Protein AF-A0A9D8LZY1-F1 (afdb_monomer_lite)

Structure (mmCIF, N/CA/C/O backbone):
data_AF-A0A9D8LZY1-F1
#
_entry.id   AF-A0A9D8LZY1-F1
#
loop_
_atom_site.group_PDB
_atom_site.id
_atom_site.type_symbol
_atom_site.label_atom_id
_atom_site.label_alt_id
_atom_site.label_comp_id
_atom_site.label_asym_id
_atom_site.label_entity_id
_atom_site.label_seq_id
_atom_site.pdbx_PDB_ins_code
_atom_site.Cartn_x
_atom_site.Cartn_y
_atom_site.Cartn_z
_atom_site.occupancy
_atom_site.B_iso_or_equiv
_atom_site.auth_seq_id
_atom_site.auth_comp_id
_atom_site.auth_asym_id
_atom_site.auth_atom_id
_atom_site.pdbx_PDB_model_num
ATOM 1 N N . MET A 1 1 ? -22.241 0.789 19.229 1.00 77.88 1 MET A N 1
ATOM 2 C CA . MET A 1 1 ? -22.377 0.320 17.835 1.00 77.88 1 MET A CA 1
ATOM 3 C C . MET A 1 1 ? -21.525 1.243 16.989 1.00 77.88 1 MET A C 1
ATOM 5 O O . MET A 1 1 ? -21.696 2.445 17.136 1.00 77.88 1 MET A O 1
ATOM 9 N N . ALA A 1 2 ? -20.578 0.710 16.218 1.00 91.25 2 ALA A N 1
ATOM 10 C CA . ALA A 1 2 ? -19.766 1.512 15.302 1.00 91.25 2 ALA A CA 1
ATOM 11 C C . ALA A 1 2 ? -20.555 1.827 14.019 1.00 91.25 2 ALA A C 1
ATOM 13 O O . ALA A 1 2 ? -21.439 1.056 13.640 1.00 91.25 2 ALA A O 1
ATOM 14 N N . GLU A 1 3 ? -20.230 2.937 13.360 1.00 96.25 3 GLU A N 1
ATOM 15 C CA . GLU A 1 3 ? -20.836 3.372 12.099 1.00 96.25 3 GLU A CA 1
ATOM 16 C C . GLU A 1 3 ? -19.746 3.553 11.036 1.00 96.25 3 GLU A C 1
ATOM 18 O O . GLU A 1 3 ? -18.709 4.162 11.294 1.00 96.25 3 GLU A O 1
ATOM 23 N N . VAL A 1 4 ? -19.973 3.022 9.831 1.00 96.81 4 VAL A N 1
ATOM 24 C CA . VAL A 1 4 ? -19.073 3.236 8.691 1.00 96.81 4 VAL A CA 1
ATOM 25 C C . VAL A 1 4 ? -19.499 4.515 7.977 1.00 96.81 4 VAL A C 1
ATOM 27 O O . VAL A 1 4 ? -20.449 4.506 7.198 1.00 96.81 4 VAL A O 1
ATOM 30 N N . VAL A 1 5 ? -18.790 5.611 8.246 1.00 97.94 5 VAL A N 1
ATOM 31 C CA . VAL A 1 5 ? -19.107 6.945 7.697 1.00 97.94 5 VAL A CA 1
ATOM 32 C C . VAL A 1 5 ? -18.329 7.287 6.422 1.00 97.94 5 VAL A C 1
ATOM 34 O O . VAL A 1 5 ? -18.703 8.202 5.691 1.00 97.94 5 VAL A O 1
ATOM 37 N N . LEU A 1 6 ? -17.255 6.549 6.129 1.00 98.12 6 LEU A N 1
ATOM 38 C CA . LEU A 1 6 ? -16.432 6.724 4.935 1.00 98.12 6 LEU A CA 1
ATOM 39 C C . LEU A 1 6 ? -15.882 5.376 4.459 1.00 98.12 6 LEU A C 1
ATOM 41 O O . LEU A 1 6 ? -15.504 4.516 5.252 1.00 98.12 6 LEU A O 1
ATOM 45 N N . SER A 1 7 ? -15.803 5.197 3.143 1.00 97.56 7 SER A N 1
ATOM 46 C CA . SER A 1 7 ? -15.087 4.088 2.514 1.00 97.56 7 SER A CA 1
ATOM 47 C C . SER A 1 7 ? -14.323 4.609 1.305 1.00 97.56 7 SER A C 1
ATOM 49 O O . SER A 1 7 ? -14.883 5.302 0.456 1.00 97.56 7 SER A O 1
ATOM 51 N N . GLN A 1 8 ? -13.034 4.290 1.239 1.00 97.19 8 GLN A N 1
ATOM 52 C CA . GLN A 1 8 ? -12.142 4.699 0.161 1.00 97.19 8 GLN A CA 1
ATOM 53 C C . GLN A 1 8 ? -11.289 3.512 -0.278 1.00 97.19 8 GLN A C 1
ATOM 55 O O . GLN A 1 8 ? -10.995 2.620 0.512 1.00 97.19 8 GLN A O 1
ATOM 60 N N . ALA A 1 9 ? -10.888 3.520 -1.546 1.00 95.38 9 ALA A N 1
ATOM 61 C CA . ALA A 1 9 ? -9.956 2.555 -2.105 1.00 95.38 9 ALA A CA 1
ATOM 62 C C . ALA A 1 9 ? -8.916 3.301 -2.942 1.00 95.38 9 ALA A C 1
ATOM 64 O O . ALA A 1 9 ? -9.253 4.230 -3.683 1.00 95.38 9 ALA A O 1
ATOM 65 N N . LEU A 1 10 ? -7.659 2.885 -2.821 1.00 92.69 10 LEU A N 1
ATOM 66 C CA . LEU A 1 10 ? -6.533 3.449 -3.550 1.00 92.69 10 LEU A CA 1
ATOM 67 C C . LEU A 1 10 ? -5.571 2.324 -3.939 1.00 92.69 10 LEU A C 1
ATOM 69 O O . LEU A 1 10 ? -5.364 1.385 -3.174 1.00 92.69 10 LEU A O 1
ATOM 73 N N . ALA A 1 11 ? -4.966 2.427 -5.121 1.00 92.25 11 ALA A N 1
ATOM 74 C CA . ALA A 1 11 ? -3.839 1.575 -5.473 1.00 92.25 11 ALA A CA 1
ATOM 75 C C . ALA A 1 11 ? -2.624 1.899 -4.584 1.00 92.25 11 ALA A C 1
ATOM 77 O O . ALA A 1 11 ? -2.310 3.066 -4.372 1.00 92.25 11 ALA A O 1
ATOM 78 N N . HIS A 1 12 ? -1.891 0.881 -4.135 1.00 89.94 12 HIS A N 1
ATOM 79 C CA . HIS A 1 12 ? -0.639 1.051 -3.382 1.00 89.94 12 HIS A CA 1
ATOM 80 C C . HIS A 1 12 ? 0.612 0.874 -4.268 1.00 89.94 12 HIS A C 1
ATOM 82 O O . HIS A 1 12 ? 1.686 0.541 -3.785 1.00 89.94 12 HIS A O 1
ATOM 88 N N . SER A 1 13 ? 0.484 1.069 -5.585 1.00 89.81 13 SER A N 1
ATOM 89 C CA . SER A 1 13 ? 1.610 0.945 -6.522 1.00 89.81 13 SER A CA 1
ATOM 90 C C . SER A 1 13 ? 2.607 2.104 -6.369 1.00 89.81 13 SER A C 1
ATOM 92 O O . SER A 1 13 ? 2.148 3.245 -6.238 1.00 89.81 13 SER A O 1
ATOM 94 N N . PRO A 1 14 ? 3.934 1.870 -6.482 1.00 90.44 14 PRO A N 1
ATOM 95 C CA . PRO A 1 14 ? 4.956 2.928 -6.498 1.00 90.44 14 PRO A CA 1
ATOM 96 C C . PRO A 1 14 ? 4.665 4.052 -7.495 1.00 90.44 14 PRO A C 1
ATOM 98 O O . PRO A 1 14 ? 4.981 5.211 -7.248 1.00 90.44 14 PRO A O 1
ATOM 101 N N . MET A 1 15 ? 3.974 3.735 -8.589 1.00 93.12 15 MET A N 1
ATOM 102 C CA . MET A 1 15 ? 3.567 4.692 -9.623 1.00 93.12 15 MET A CA 1
ATOM 103 C C . MET A 1 15 ? 2.640 5.805 -9.095 1.00 93.12 15 MET A C 1
ATOM 105 O O . MET A 1 15 ? 2.453 6.820 -9.753 1.00 93.12 15 MET A O 1
ATOM 109 N N . MET A 1 16 ? 2.054 5.648 -7.902 1.00 93.44 16 MET A N 1
ATOM 110 C CA . MET A 1 16 ? 1.227 6.676 -7.253 1.00 93.44 16 MET A CA 1
ATOM 111 C C . MET A 1 16 ? 2.047 7.797 -6.591 1.00 93.44 16 MET A C 1
ATOM 113 O O . MET A 1 16 ? 1.521 8.890 -6.337 1.00 93.44 16 MET A O 1
ATOM 117 N N . VAL A 1 17 ? 3.313 7.517 -6.271 1.00 93.75 17 VAL A N 1
ATOM 118 C CA . VAL A 1 17 ? 4.225 8.424 -5.552 1.00 93.75 17 VAL A CA 1
ATOM 119 C C . VAL A 1 17 ? 5.446 8.810 -6.383 1.00 93.75 17 VAL A C 1
ATOM 121 O O . VAL A 1 17 ? 6.004 9.877 -6.153 1.00 93.75 17 VAL A O 1
ATOM 124 N N . VAL A 1 18 ? 5.822 7.981 -7.357 1.00 96.06 18 VAL A N 1
ATOM 125 C CA . VAL A 1 18 ? 6.939 8.226 -8.269 1.00 96.06 18 VAL A CA 1
ATOM 126 C C . VAL A 1 18 ? 6.489 9.102 -9.436 1.00 96.06 18 VAL A C 1
ATOM 128 O O . VAL A 1 18 ? 5.497 8.785 -10.093 1.00 96.06 18 VAL A O 1
ATOM 131 N N . GLU A 1 19 ? 7.237 10.163 -9.725 1.00 96.62 19 GLU A N 1
ATOM 132 C CA . GLU A 1 19 ? 6.982 11.063 -10.853 1.00 96.62 19 GLU A CA 1
ATOM 133 C C . GLU A 1 19 ? 7.049 10.345 -12.208 1.00 96.62 19 GLU A C 1
ATOM 135 O O . GLU A 1 19 ? 7.893 9.471 -12.429 1.00 96.62 19 GLU A O 1
ATOM 140 N N . ASP A 1 20 ? 6.188 10.757 -13.144 1.00 96.31 20 ASP A N 1
ATOM 141 C CA . ASP A 1 20 ? 6.044 10.132 -14.467 1.00 96.31 20 ASP A CA 1
ATOM 142 C C . ASP A 1 20 ? 7.354 10.082 -15.269 1.00 96.31 20 ASP A C 1
ATOM 144 O O . ASP A 1 20 ? 7.634 9.097 -15.957 1.00 96.31 20 ASP A O 1
ATOM 148 N N . SER A 1 21 ? 8.209 11.095 -15.111 1.00 95.75 21 SER A N 1
ATOM 149 C CA . SER A 1 21 ? 9.511 11.182 -15.781 1.00 95.75 21 SER A CA 1
ATOM 150 C C . SER A 1 21 ? 10.463 10.028 -15.435 1.00 95.75 21 SER A C 1
ATOM 152 O O . SER A 1 21 ? 11.354 9.699 -16.224 1.00 95.75 21 SER A O 1
ATOM 154 N N . LEU A 1 22 ? 10.264 9.373 -14.287 1.00 95.88 22 LEU A N 1
ATOM 155 C CA . LEU A 1 22 ? 11.080 8.247 -13.832 1.00 95.88 22 LEU A CA 1
ATOM 156 C C . LEU A 1 22 ? 10.502 6.886 -14.228 1.00 95.88 22 LEU A C 1
ATOM 158 O O . LEU A 1 22 ? 11.212 5.883 -14.156 1.00 95.88 22 LEU A O 1
ATOM 162 N N . TRP A 1 23 ? 9.256 6.817 -14.704 1.00 94.44 23 TRP A N 1
ATOM 163 C CA . TRP A 1 23 ? 8.580 5.545 -14.990 1.00 94.44 23 TRP A CA 1
ATOM 164 C C . TRP A 1 23 ? 9.303 4.703 -16.048 1.00 94.44 23 TRP A C 1
ATOM 166 O O . TRP A 1 23 ? 9.315 3.474 -15.973 1.00 94.44 23 TRP A O 1
ATOM 176 N N . GLY A 1 24 ? 9.992 5.352 -16.992 1.00 92.25 24 GLY A N 1
ATOM 177 C CA . GLY A 1 24 ? 10.814 4.672 -17.995 1.00 92.25 24 GLY A CA 1
ATOM 178 C C . GLY A 1 24 ? 11.965 3.837 -17.410 1.00 92.25 24 GLY A C 1
ATOM 179 O O . GLY A 1 24 ? 12.412 2.894 -18.061 1.00 92.25 24 GLY A O 1
ATOM 180 N N . ALA A 1 25 ? 12.420 4.119 -16.185 1.00 92.44 25 ALA A N 1
ATOM 181 C CA . ALA A 1 25 ? 13.466 3.331 -15.533 1.00 92.44 25 ALA A CA 1
ATOM 182 C C . ALA A 1 25 ? 13.000 1.902 -15.201 1.00 92.44 25 ALA A C 1
ATOM 184 O O . ALA A 1 25 ? 13.796 0.968 -15.305 1.00 92.44 25 ALA A O 1
ATOM 185 N N . TYR A 1 26 ? 11.709 1.701 -14.898 1.00 90.44 26 TYR A N 1
ATOM 186 C CA . TYR A 1 26 ? 11.155 0.363 -14.654 1.00 90.44 26 TYR A CA 1
ATOM 187 C C . TYR A 1 26 ? 11.250 -0.529 -15.887 1.00 90.44 26 TYR A C 1
ATOM 189 O O . TYR A 1 26 ? 11.639 -1.685 -15.770 1.00 90.44 26 TYR A O 1
ATOM 197 N N . ARG A 1 27 ? 11.010 0.023 -17.085 1.00 88.12 27 ARG A N 1
ATOM 198 C CA . ARG A 1 27 ? 11.232 -0.711 -18.339 1.00 88.12 27 ARG A CA 1
ATOM 199 C C . ARG A 1 27 ? 12.667 -1.229 -18.404 1.00 88.12 27 ARG A C 1
ATOM 201 O O . ARG A 1 27 ? 12.892 -2.393 -18.708 1.00 88.12 27 ARG A O 1
ATOM 208 N N . GLU A 1 28 ? 13.649 -0.369 -18.152 1.00 88.81 28 GLU A N 1
ATOM 209 C CA . GLU A 1 28 ? 15.064 -0.740 -18.240 1.00 88.81 28 GLU A CA 1
ATOM 210 C C . GLU A 1 28 ? 15.471 -1.784 -17.193 1.00 88.81 28 GLU A C 1
ATOM 212 O O . GLU A 1 28 ? 16.307 -2.644 -17.487 1.00 88.81 28 GLU A O 1
ATOM 217 N N . LEU A 1 29 ? 14.863 -1.729 -16.007 1.00 89.19 29 LEU A N 1
ATOM 218 C CA . LEU A 1 29 ? 15.000 -2.751 -14.976 1.00 89.19 29 LEU A CA 1
ATOM 219 C C . LEU A 1 29 ? 14.402 -4.087 -15.441 1.00 89.19 29 LEU A C 1
ATOM 221 O O . LEU A 1 29 ? 15.085 -5.110 -15.399 1.00 89.19 29 LEU A O 1
ATOM 225 N N . ASP A 1 30 ? 13.170 -4.073 -15.952 1.00 90.00 30 ASP A N 1
ATOM 226 C CA . ASP A 1 30 ? 12.457 -5.273 -16.396 1.00 90.00 30 ASP A CA 1
ATOM 227 C C . ASP A 1 30 ? 13.175 -5.970 -17.553 1.00 90.00 30 ASP A C 1
ATOM 229 O O . ASP A 1 30 ? 13.291 -7.194 -17.556 1.00 90.00 30 ASP A O 1
ATOM 233 N N . PHE A 1 31 ? 13.751 -5.212 -18.494 1.00 89.81 31 PHE A N 1
ATOM 234 C CA . PHE A 1 31 ? 14.559 -5.759 -19.594 1.00 89.81 31 PHE A CA 1
ATOM 235 C C . PHE A 1 31 ? 15.714 -6.659 -19.128 1.00 89.81 31 PHE A C 1
ATOM 237 O O . PHE A 1 31 ? 16.179 -7.502 -19.898 1.00 89.81 31 PHE A O 1
ATOM 244 N N . ARG A 1 32 ? 16.188 -6.459 -17.894 1.00 87.44 32 ARG A N 1
ATOM 245 C CA . ARG A 1 32 ? 17.323 -7.164 -17.280 1.00 87.44 32 ARG A CA 1
ATOM 246 C C . ARG A 1 32 ? 16.902 -8.071 -16.123 1.00 87.44 32 ARG A C 1
ATOM 248 O O . ARG A 1 32 ? 17.755 -8.701 -15.507 1.00 87.44 32 ARG A O 1
ATOM 255 N N . SER A 1 33 ? 15.614 -8.114 -15.796 1.00 86.81 33 SER A N 1
ATOM 256 C CA . SER A 1 33 ? 15.110 -8.860 -14.651 1.00 86.81 33 SER A CA 1
ATOM 257 C C . SER A 1 33 ? 14.994 -10.349 -14.970 1.00 86.81 33 SER A C 1
ATOM 259 O O . SER A 1 33 ? 14.337 -10.751 -15.929 1.00 86.81 33 SER A O 1
ATOM 261 N N . GLU A 1 34 ? 15.582 -11.182 -14.113 1.00 86.25 34 GLU A N 1
ATOM 262 C CA . GLU A 1 34 ? 15.387 -12.640 -14.113 1.00 86.25 34 GLU A CA 1
ATOM 263 C C . GLU A 1 34 ? 14.194 -13.075 -13.240 1.00 86.25 34 GLU A C 1
ATOM 265 O O . GLU A 1 34 ? 13.919 -14.267 -13.084 1.00 86.25 34 GLU A O 1
ATOM 270 N N . LEU A 1 35 ? 13.490 -12.105 -12.649 1.00 87.38 35 LEU A N 1
ATOM 271 C CA . LEU A 1 35 ? 12.402 -12.320 -11.695 1.00 87.38 35 LEU A CA 1
ATOM 272 C C . LEU A 1 35 ? 11.014 -12.107 -12.311 1.00 87.38 35 LEU A C 1
ATOM 274 O O . LEU A 1 35 ? 10.024 -12.133 -11.584 1.00 87.38 35 LEU A O 1
ATOM 278 N N . LEU A 1 36 ? 10.918 -11.882 -13.626 1.00 91.12 36 LEU A N 1
ATOM 279 C CA . LEU A 1 36 ? 9.626 -11.684 -14.276 1.00 91.12 36 LEU A CA 1
ATOM 280 C C . LEU A 1 36 ? 8.819 -12.985 -14.288 1.00 91.12 36 LEU A C 1
ATOM 282 O O . LEU A 1 36 ? 9.322 -14.063 -14.621 1.00 91.12 36 LEU A O 1
ATOM 286 N N . ILE A 1 37 ? 7.539 -12.853 -13.953 1.00 92.62 37 ILE A N 1
ATOM 287 C CA . ILE A 1 37 ? 6.557 -13.931 -13.920 1.00 92.62 37 ILE A CA 1
ATOM 288 C C . ILE A 1 37 ? 5.395 -13.540 -14.835 1.00 92.62 37 ILE A C 1
ATOM 290 O O . ILE A 1 37 ? 4.912 -12.409 -14.774 1.00 92.62 37 ILE A O 1
ATOM 294 N N . ASP A 1 38 ? 4.960 -14.452 -15.701 1.00 90.44 38 ASP A N 1
ATOM 295 C CA . ASP A 1 38 ? 3.803 -14.224 -16.567 1.00 90.44 38 ASP A CA 1
ATOM 296 C C . ASP A 1 38 ? 2.465 -14.479 -15.846 1.00 90.44 38 ASP A C 1
ATOM 298 O O . ASP A 1 38 ? 2.402 -14.881 -14.684 1.00 90.44 38 ASP A O 1
ATOM 302 N N . THR A 1 39 ? 1.357 -14.267 -16.556 1.00 89.12 39 THR A N 1
ATOM 303 C CA . THR A 1 39 ? -0.002 -14.438 -16.006 1.00 89.12 39 THR A CA 1
ATOM 304 C C . THR A 1 39 ? -0.361 -15.881 -15.628 1.00 89.12 39 THR A C 1
ATOM 306 O O . THR A 1 39 ? -1.374 -16.097 -14.967 1.00 89.12 39 THR A O 1
ATOM 309 N N . THR A 1 40 ? 0.454 -16.867 -16.014 1.00 93.00 40 THR A N 1
ATOM 310 C CA . THR A 1 40 ? 0.294 -18.281 -15.637 1.00 93.00 40 THR A CA 1
ATOM 311 C C . THR A 1 40 ? 1.113 -18.658 -14.401 1.00 93.00 40 THR A C 1
ATOM 313 O O . THR A 1 40 ? 1.002 -19.780 -13.911 1.00 93.00 40 THR A O 1
ATOM 316 N N . GLY A 1 41 ? 1.931 -17.732 -13.887 1.00 92.31 41 GLY A N 1
ATOM 317 C CA . GLY A 1 41 ? 2.867 -17.991 -12.796 1.00 92.31 41 GLY A CA 1
ATOM 318 C C . GLY A 1 41 ? 4.216 -18.549 -13.261 1.00 92.31 41 GLY A C 1
ATOM 319 O O . GLY A 1 41 ? 5.038 -18.926 -12.425 1.00 92.31 41 GLY A O 1
ATOM 320 N N . ALA A 1 42 ? 4.477 -18.610 -14.571 1.00 92.75 42 ALA A N 1
ATOM 321 C CA . ALA A 1 42 ? 5.735 -19.120 -15.102 1.00 92.75 42 ALA A CA 1
ATOM 322 C C . ALA A 1 42 ? 6.803 -18.022 -15.170 1.00 92.75 42 ALA A C 1
ATOM 324 O O . ALA A 1 42 ? 6.523 -16.879 -15.534 1.00 92.75 42 ALA A O 1
ATOM 325 N N . ARG A 1 43 ? 8.059 -18.387 -14.877 1.00 94.62 43 ARG A N 1
ATOM 326 C CA . ARG A 1 43 ? 9.208 -17.505 -15.129 1.00 94.62 43 ARG A CA 1
ATOM 327 C C . ARG A 1 43 ? 9.315 -17.197 -16.617 1.00 94.62 43 ARG A C 1
ATOM 329 O O . ARG A 1 43 ? 9.231 -18.096 -17.458 1.00 94.62 43 ARG A O 1
ATOM 336 N N . VAL A 1 44 ? 9.542 -15.932 -16.933 1.00 95.31 44 VAL A N 1
ATOM 337 C CA . VAL A 1 44 ? 9.587 -15.425 -18.303 1.00 95.31 44 VAL A CA 1
ATOM 338 C C . VAL A 1 44 ? 10.678 -14.363 -18.422 1.00 95.31 44 VAL A C 1
ATOM 340 O O . VAL A 1 44 ? 11.105 -13.792 -17.427 1.00 95.31 44 VAL A O 1
ATOM 343 N N . THR A 1 45 ? 11.157 -14.106 -19.635 1.00 93.50 45 THR A N 1
ATOM 344 C CA . THR A 1 45 ? 12.037 -12.965 -19.906 1.00 93.50 45 THR A CA 1
ATOM 345 C C . THR A 1 45 ? 11.238 -11.831 -20.528 1.00 93.50 45 THR A C 1
ATOM 347 O O . THR A 1 45 ? 10.190 -12.058 -21.143 1.00 93.50 45 THR A O 1
ATOM 350 N N . TYR A 1 46 ? 11.757 -10.607 -20.437 1.00 92.12 46 TYR A N 1
ATOM 351 C CA . TYR A 1 46 ? 11.131 -9.460 -21.086 1.00 92.12 46 TYR A CA 1
ATOM 352 C C . TYR A 1 46 ? 10.962 -9.685 -22.597 1.00 92.12 46 TYR A C 1
ATOM 354 O O . TYR A 1 46 ? 9.909 -9.396 -23.154 1.00 92.12 46 TYR A O 1
ATOM 362 N N . GLN A 1 47 ? 11.973 -10.242 -23.272 1.00 92.62 47 GLN A N 1
ATOM 363 C CA . GLN A 1 47 ? 11.958 -10.480 -24.720 1.00 92.62 47 GLN A CA 1
ATOM 364 C C . GLN A 1 47 ? 10.817 -11.420 -25.115 1.00 92.62 47 GLN A C 1
ATOM 366 O O . GLN A 1 47 ? 10.072 -11.124 -26.044 1.00 92.62 47 GLN A O 1
ATOM 371 N N . LYS A 1 48 ? 10.618 -12.504 -24.357 1.00 93.31 48 LYS A N 1
ATOM 372 C CA . LYS A 1 48 ? 9.522 -13.443 -24.604 1.00 93.31 48 LYS A CA 1
ATOM 373 C C . LYS A 1 48 ? 8.155 -12.790 -24.371 1.00 93.31 48 LYS A C 1
ATOM 375 O O . LYS A 1 48 ? 7.239 -13.018 -25.155 1.00 93.31 48 LYS A O 1
ATOM 380 N N . LEU A 1 49 ? 8.016 -11.948 -23.343 1.00 91.56 49 LEU A N 1
ATOM 381 C CA . LEU A 1 49 ? 6.792 -11.164 -23.132 1.00 91.56 49 LEU A CA 1
ATOM 382 C C . LEU A 1 49 ? 6.541 -10.169 -24.271 1.00 91.56 49 LEU A C 1
ATOM 384 O O . LEU A 1 49 ? 5.395 -9.989 -24.679 1.00 91.56 49 LEU A O 1
ATOM 388 N N . ALA A 1 50 ? 7.589 -9.529 -24.789 1.00 90.75 50 ALA A N 1
ATOM 389 C CA . ALA A 1 50 ? 7.485 -8.591 -25.899 1.00 90.75 50 ALA A CA 1
ATOM 390 C C . ALA A 1 50 ? 7.059 -9.299 -27.196 1.00 90.75 50 ALA A C 1
ATOM 392 O O . ALA A 1 50 ? 6.148 -8.830 -27.870 1.00 90.75 50 ALA A O 1
ATOM 393 N N . GLU A 1 51 ? 7.636 -10.463 -27.504 1.00 93.00 51 GLU A N 1
ATOM 394 C CA . GLU A 1 51 ? 7.236 -11.292 -28.651 1.00 93.00 51 GLU A CA 1
ATOM 395 C C . GLU A 1 51 ? 5.772 -11.743 -28.558 1.00 93.00 51 GLU A C 1
ATOM 397 O O . GLU A 1 51 ? 5.049 -11.725 -29.552 1.00 93.00 51 GLU A O 1
ATOM 402 N N . GLN A 1 52 ? 5.319 -12.127 -27.361 1.00 91.00 52 GLN A N 1
ATOM 403 C CA . GLN A 1 52 ? 3.945 -12.580 -27.130 1.00 91.00 52 GLN A CA 1
ATOM 404 C C . GLN A 1 52 ? 2.915 -11.452 -27.235 1.00 91.00 52 GLN A C 1
ATOM 406 O O . GLN A 1 52 ? 1.810 -11.673 -27.731 1.00 91.00 52 GLN A O 1
ATOM 411 N N . ASN A 1 53 ? 3.246 -10.261 -26.732 1.00 89.31 53 ASN A N 1
ATOM 412 C CA . ASN A 1 53 ? 2.304 -9.145 -26.655 1.00 89.31 53 ASN A CA 1
ATOM 413 C C . ASN A 1 53 ? 2.346 -8.222 -27.881 1.00 89.31 53 ASN A C 1
ATOM 415 O O . ASN A 1 53 ? 1.355 -7.534 -28.139 1.00 89.31 53 ASN A O 1
ATOM 419 N N . GLY A 1 54 ? 3.461 -8.190 -28.617 1.00 90.50 54 GLY A N 1
ATOM 420 C CA . GLY A 1 54 ? 3.701 -7.223 -29.687 1.00 90.50 54 GLY A CA 1
ATOM 421 C C . GLY A 1 54 ? 3.491 -5.779 -29.218 1.00 90.50 54 GLY A C 1
ATOM 422 O O . GLY A 1 54 ? 3.719 -5.441 -28.055 1.00 90.50 54 GLY A O 1
ATOM 423 N N . ASP A 1 55 ? 2.959 -4.939 -30.104 1.00 90.94 55 ASP A N 1
ATOM 424 C CA . ASP A 1 55 ? 2.770 -3.501 -29.853 1.00 90.94 55 ASP A CA 1
ATOM 425 C C . ASP A 1 55 ? 1.429 -3.164 -29.175 1.00 90.94 55 ASP A C 1
ATOM 427 O O . ASP A 1 55 ? 0.979 -2.016 -29.165 1.00 90.94 55 ASP A O 1
ATOM 431 N N . LYS A 1 56 ? 0.769 -4.160 -28.566 1.00 90.88 56 LYS A N 1
ATOM 432 C CA . LYS A 1 56 ? -0.570 -4.033 -27.960 1.00 90.88 56 LYS A CA 1
ATOM 433 C C . LYS A 1 56 ? -0.711 -2.828 -27.018 1.00 90.88 56 LYS A C 1
ATOM 435 O O . LYS A 1 56 ? -1.782 -2.224 -26.953 1.00 90.88 56 LYS A O 1
ATOM 440 N N . PHE A 1 57 ? 0.354 -2.477 -26.298 1.00 88.94 57 PHE A N 1
ATOM 441 C CA . PHE A 1 57 ? 0.364 -1.406 -25.295 1.00 88.94 57 PHE A CA 1
ATOM 442 C C . PHE A 1 57 ? 1.178 -0.170 -25.707 1.00 88.94 57 PHE A C 1
ATOM 444 O O . PHE A 1 57 ? 1.351 0.739 -24.899 1.00 88.94 57 PHE A O 1
ATOM 451 N N . GLU A 1 58 ? 1.649 -0.086 -26.955 1.00 90.62 58 GLU A N 1
ATOM 452 C CA . GLU A 1 58 ? 2.505 1.019 -27.418 1.00 90.62 58 GLU A CA 1
ATOM 453 C C . GLU A 1 58 ? 1.827 2.392 -27.267 1.00 90.62 58 GLU A C 1
ATOM 455 O O . GLU A 1 58 ? 2.462 3.388 -26.928 1.00 90.62 58 GLU A O 1
ATOM 460 N N . HIS A 1 59 ? 0.510 2.456 -27.470 1.00 92.75 59 HIS A N 1
ATOM 461 C CA . HIS A 1 59 ? -0.259 3.687 -27.290 1.00 92.75 59 HIS A CA 1
ATOM 462 C C . HIS A 1 59 ? -0.303 4.171 -25.829 1.00 92.75 59 HIS A C 1
ATOM 464 O O . HIS A 1 59 ? -0.501 5.360 -25.606 1.00 92.75 59 HIS A O 1
ATOM 470 N N . MET A 1 60 ? -0.104 3.278 -24.851 1.00 91.44 60 MET A N 1
ATOM 471 C CA . MET A 1 60 ? -0.078 3.607 -23.419 1.00 91.44 60 MET A CA 1
ATOM 472 C C . MET A 1 60 ? 1.338 3.871 -22.896 1.00 91.44 60 MET A C 1
ATOM 474 O O . MET A 1 60 ? 1.503 4.545 -21.884 1.00 91.44 60 MET A O 1
ATOM 478 N N . ALA A 1 61 ? 2.366 3.335 -23.555 1.00 89.38 61 ALA A N 1
ATOM 479 C CA . ALA A 1 61 ? 3.766 3.444 -23.146 1.00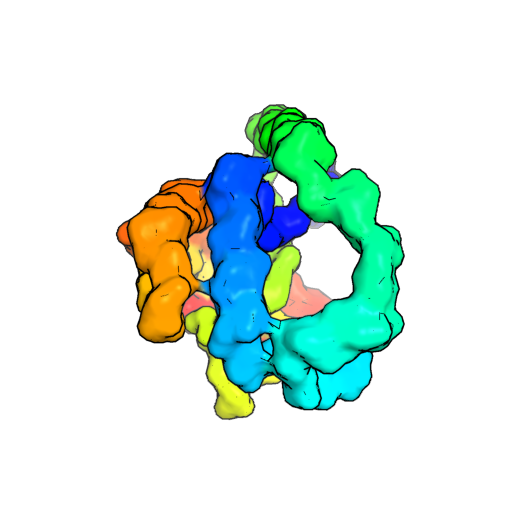 89.38 61 ALA A CA 1
ATOM 480 C C . ALA A 1 61 ? 4.425 4.745 -23.647 1.00 89.38 61 ALA A C 1
ATOM 482 O O . ALA A 1 61 ? 5.532 4.719 -24.187 1.00 89.38 61 ALA A O 1
ATOM 483 N N . ARG A 1 62 ? 3.720 5.875 -23.516 1.00 93.19 62 ARG A N 1
ATOM 484 C CA . ARG A 1 62 ? 4.139 7.186 -24.031 1.00 93.19 62 ARG A CA 1
ATOM 485 C C . ARG A 1 62 ? 4.254 8.197 -22.891 1.00 93.19 62 ARG A C 1
ATOM 487 O O . ARG A 1 62 ? 3.342 8.228 -22.063 1.00 93.19 62 ARG A O 1
ATOM 494 N N . PRO A 1 63 ? 5.302 9.040 -22.859 1.00 93.94 63 PRO A N 1
ATOM 495 C CA . PRO A 1 63 ? 5.488 10.025 -21.794 1.00 93.94 63 PRO A CA 1
ATOM 496 C C . PRO A 1 63 ? 4.270 10.927 -21.567 1.00 93.94 63 PRO A C 1
ATOM 498 O O . PRO A 1 63 ? 3.903 11.179 -20.426 1.00 93.94 63 PRO A O 1
ATOM 501 N N . GLU A 1 64 ? 3.590 11.351 -22.635 1.00 96.19 64 GLU A N 1
ATOM 502 C CA . GLU A 1 64 ? 2.413 12.221 -22.536 1.00 96.19 64 GLU A CA 1
ATOM 503 C C . GLU A 1 64 ? 1.255 11.515 -21.812 1.00 96.19 64 GLU A C 1
ATOM 505 O O . GLU A 1 64 ? 0.571 12.109 -20.981 1.00 96.19 64 GLU A O 1
ATOM 510 N N . VAL A 1 65 ? 1.077 10.214 -22.067 1.00 96.62 65 VAL A N 1
ATOM 511 C CA . VAL A 1 65 ? 0.058 9.396 -21.396 1.00 96.62 65 VAL A CA 1
ATOM 512 C C . VAL A 1 65 ? 0.421 9.169 -19.928 1.00 96.62 65 VAL A C 1
ATOM 514 O O . VAL A 1 65 ? -0.455 9.209 -19.066 1.00 96.62 65 VAL A O 1
ATOM 517 N N . TRP A 1 66 ? 1.701 8.958 -19.616 1.00 95.75 66 TRP A N 1
ATOM 518 C CA . TRP A 1 66 ? 2.169 8.800 -18.235 1.00 95.75 66 TRP A CA 1
ATOM 519 C C . TRP A 1 66 ? 1.968 10.072 -17.420 1.00 95.75 66 TRP A C 1
ATOM 521 O O . TRP A 1 66 ? 1.460 10.004 -16.303 1.00 95.75 66 TRP A O 1
ATOM 531 N N . GLN A 1 67 ? 2.270 11.230 -18.006 1.00 97.06 67 GLN A N 1
ATOM 532 C CA . GLN A 1 67 ? 2.032 12.529 -17.387 1.00 97.06 67 GLN A CA 1
ATOM 533 C C . GLN A 1 67 ? 0.544 12.734 -17.061 1.00 97.06 67 GLN A C 1
ATOM 535 O O . GLN A 1 67 ? 0.194 13.131 -15.947 1.00 97.06 67 GLN A O 1
ATOM 540 N N . GLU A 1 68 ? -0.355 12.424 -18.001 1.00 96.88 68 GLU A N 1
ATOM 541 C CA . GLU A 1 68 ? -1.803 12.501 -17.775 1.00 96.88 68 GLU A CA 1
ATOM 542 C C . GLU A 1 68 ? -2.277 11.532 -16.677 1.00 96.88 68 GLU A C 1
ATOM 544 O O . GLU A 1 68 ? -3.092 11.902 -15.820 1.00 96.88 68 GLU A O 1
ATOM 549 N N . GLN A 1 69 ? -1.754 10.301 -16.664 1.00 95.44 69 GLN A N 1
ATOM 550 C CA . GLN A 1 69 ? -2.062 9.291 -15.647 1.00 95.44 69 GLN A CA 1
ATOM 551 C C . GLN A 1 69 ? -1.593 9.728 -14.260 1.00 95.44 69 GLN A C 1
ATOM 553 O O .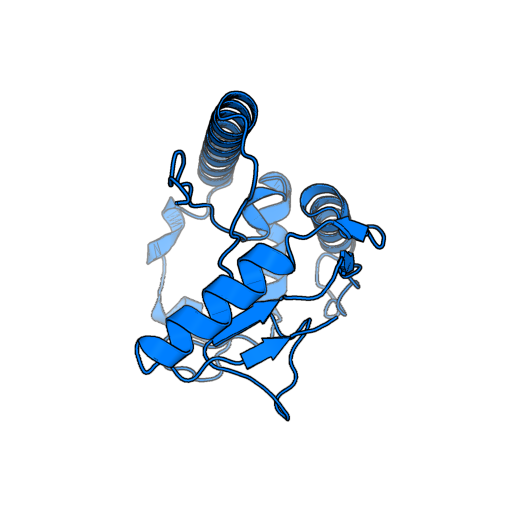 GLN A 1 69 ? -2.371 9.664 -13.304 1.00 95.44 69 GLN A O 1
ATOM 558 N N . PHE A 1 70 ? -0.361 10.222 -14.149 1.00 96.56 70 PHE A N 1
ATOM 559 C CA . PHE A 1 70 ? 0.192 10.724 -12.899 1.00 96.56 70 PHE A CA 1
ATOM 560 C C . PHE A 1 70 ? -0.609 11.925 -12.390 1.00 96.56 70 PHE A C 1
ATOM 562 O O . PHE A 1 70 ? -1.078 11.913 -11.252 1.00 96.56 70 PHE A O 1
ATOM 569 N N . ALA A 1 71 ? -0.889 12.917 -13.241 1.00 96.69 71 ALA A N 1
ATOM 570 C CA . ALA A 1 71 ? -1.716 14.067 -12.873 1.00 96.69 71 ALA A CA 1
ATOM 571 C C . ALA A 1 71 ? -3.115 13.647 -12.379 1.00 96.69 71 ALA A C 1
ATOM 573 O O . ALA A 1 71 ? -3.611 14.155 -11.366 1.00 96.69 71 ALA A O 1
ATOM 574 N N . THR A 1 72 ? -3.737 12.676 -13.051 1.00 95.50 72 THR A N 1
ATOM 575 C CA . THR A 1 72 ? -5.030 12.107 -12.645 1.00 95.50 72 THR A CA 1
ATOM 576 C C . THR A 1 72 ? -4.936 11.420 -11.283 1.00 95.50 72 THR A C 1
ATOM 578 O O . THR A 1 72 ? -5.772 11.674 -10.410 1.00 95.50 72 THR A O 1
ATOM 581 N N . ALA A 1 73 ? -3.904 10.604 -11.065 1.00 95.19 73 ALA A N 1
ATOM 582 C CA . ALA A 1 73 ? -3.655 9.925 -9.800 1.00 95.19 73 ALA A CA 1
ATOM 583 C C . ALA A 1 73 ? -3.452 10.924 -8.651 1.00 95.19 73 ALA A C 1
ATOM 585 O O . ALA A 1 73 ? -4.112 10.813 -7.616 1.00 95.19 73 ALA A O 1
ATOM 586 N N . ARG A 1 74 ? -2.625 11.960 -8.845 1.00 95.25 74 ARG A N 1
ATOM 587 C CA . ARG A 1 74 ? -2.386 13.007 -7.838 1.00 95.25 74 ARG A CA 1
ATOM 588 C C . ARG A 1 74 ? -3.662 13.763 -7.480 1.00 95.25 74 ARG A C 1
ATOM 590 O O . ARG A 1 74 ? -3.929 13.985 -6.299 1.00 95.25 74 ARG A O 1
ATOM 597 N N . LYS A 1 75 ? -4.491 14.104 -8.472 1.00 96.75 75 LYS A N 1
ATOM 598 C CA . LYS A 1 75 ? -5.791 14.751 -8.237 1.00 96.75 75 LYS A CA 1
ATOM 599 C C . LYS A 1 75 ? -6.748 13.844 -7.458 1.00 96.75 75 LYS A C 1
ATOM 601 O O . LYS A 1 75 ? -7.452 14.322 -6.570 1.00 96.75 75 LYS A O 1
ATOM 606 N N . ALA A 1 76 ? -6.780 12.550 -7.776 1.00 96.25 76 ALA A N 1
ATOM 607 C CA . ALA A 1 76 ? -7.610 11.582 -7.067 1.00 96.25 76 ALA A CA 1
ATOM 608 C C . ALA A 1 76 ? -7.169 11.424 -5.605 1.00 96.25 76 ALA A C 1
ATOM 610 O O . ALA A 1 76 ? -8.014 11.514 -4.717 1.00 96.25 76 ALA A O 1
ATOM 611 N N . VAL A 1 77 ? -5.865 11.279 -5.352 1.00 95.25 77 VAL A N 1
ATOM 612 C CA . VAL A 1 77 ? -5.298 11.210 -3.995 1.00 95.25 77 VAL A CA 1
ATOM 613 C C . VAL A 1 77 ? -5.624 12.474 -3.201 1.00 95.25 77 VAL A C 1
ATOM 615 O O . VAL A 1 77 ? -6.105 12.372 -2.079 1.00 95.25 77 VAL A O 1
ATOM 618 N N . ALA A 1 78 ? -5.455 13.661 -3.793 1.00 96.62 78 ALA A N 1
ATOM 619 C CA . ALA A 1 78 ? -5.781 14.923 -3.127 1.00 96.62 78 ALA A CA 1
ATOM 620 C C . ALA A 1 78 ? -7.267 15.023 -2.745 1.00 96.62 78 ALA A C 1
ATOM 622 O O . ALA A 1 78 ? -7.601 15.504 -1.663 1.00 96.62 78 ALA A O 1
ATOM 623 N N . ARG A 1 79 ? -8.172 14.539 -3.607 1.00 97.88 79 ARG A N 1
ATOM 624 C CA . ARG A 1 79 ? -9.603 14.467 -3.282 1.00 97.88 79 ARG A CA 1
ATOM 625 C C . ARG A 1 79 ? -9.863 13.507 -2.121 1.00 97.88 79 ARG A C 1
ATOM 627 O O . ARG A 1 79 ? -10.570 13.885 -1.196 1.00 97.88 79 ARG A O 1
ATOM 634 N N . LEU A 1 80 ? -9.302 12.296 -2.169 1.00 97.44 80 LEU A N 1
ATOM 635 C CA . LEU A 1 80 ? -9.483 11.296 -1.113 1.00 97.44 80 LEU A CA 1
ATOM 636 C C . LEU A 1 80 ? -8.955 11.798 0.235 1.00 97.44 80 LEU A C 1
ATOM 638 O O . LEU A 1 80 ? -9.661 11.662 1.227 1.00 97.44 80 LEU A O 1
ATOM 642 N N . ALA A 1 81 ? -7.789 12.448 0.252 1.00 96.25 81 ALA A N 1
ATOM 643 C CA . ALA A 1 81 ? -7.245 13.099 1.443 1.00 96.25 81 ALA A CA 1
ATOM 644 C C . ALA A 1 81 ? -8.201 14.175 1.983 1.00 96.25 81 ALA A C 1
ATOM 646 O O . ALA A 1 81 ? -8.546 14.167 3.158 1.00 96.25 81 ALA A O 1
ATOM 647 N N . GLY A 1 82 ? -8.729 15.040 1.110 1.00 98.00 82 GLY A N 1
ATOM 648 C CA . GLY A 1 82 ? -9.700 16.056 1.520 1.00 98.00 82 GLY A CA 1
ATOM 649 C C . GLY A 1 82 ? -11.024 15.483 2.041 1.00 98.00 82 GLY A C 1
ATOM 650 O O . GLY A 1 82 ? -11.652 16.094 2.903 1.00 98.00 82 GLY A O 1
ATOM 651 N N . ASP A 1 83 ? -11.470 14.336 1.528 1.00 98.19 83 ASP A N 1
ATOM 652 C CA . ASP A 1 83 ? -12.650 13.626 2.033 1.00 98.19 83 ASP A CA 1
ATOM 653 C C . ASP A 1 83 ? -12.346 12.934 3.379 1.00 98.19 83 ASP A C 1
ATOM 655 O O . ASP A 1 83 ? -13.189 12.946 4.275 1.00 98.19 83 ASP A O 1
ATOM 659 N N . PHE A 1 84 ? -11.134 12.390 3.541 1.00 97.75 84 PHE A N 1
ATOM 660 C CA . PHE A 1 84 ? -10.645 11.765 4.773 1.00 97.75 84 PHE A CA 1
ATOM 661 C C . PHE A 1 84 ? -10.571 12.779 5.923 1.00 97.75 84 PHE A C 1
ATOM 663 O O . PHE A 1 84 ? -11.151 12.542 6.981 1.00 97.75 84 PHE A O 1
ATOM 670 N N . ASP A 1 85 ? -9.968 13.948 5.687 1.00 96.94 85 ASP A N 1
ATOM 671 C CA . ASP A 1 85 ? -9.835 15.014 6.690 1.00 96.94 85 ASP A CA 1
ATOM 672 C C . ASP A 1 85 ? -11.198 15.544 7.165 1.00 96.94 85 ASP A C 1
ATOM 674 O O . ASP A 1 85 ? -11.385 15.871 8.336 1.00 96.94 85 ASP A O 1
ATOM 678 N N . LYS A 1 86 ? -12.184 15.619 6.261 1.00 98.00 86 LYS A N 1
ATOM 679 C CA . LYS A 1 86 ? -13.539 16.103 6.583 1.00 98.00 86 LYS A CA 1
ATOM 680 C C . LYS A 1 86 ? -14.377 15.095 7.357 1.00 98.00 86 LYS A C 1
ATOM 682 O O . LYS A 1 86 ? -15.321 15.504 8.028 1.00 98.00 86 LYS A O 1
ATOM 687 N N . ALA A 1 87 ? -14.089 13.803 7.221 1.00 97.50 87 ALA A N 1
ATOM 688 C CA . ALA A 1 87 ? -14.927 12.751 7.783 1.00 97.50 87 ALA A CA 1
ATOM 689 C C . ALA A 1 87 ? -14.800 12.620 9.309 1.00 97.50 87 ALA A C 1
ATOM 691 O O . ALA A 1 87 ? -15.659 11.983 9.909 1.00 97.50 87 ALA A O 1
ATOM 692 N N . ASN A 1 88 ? -13.780 13.238 9.926 1.00 94.56 88 ASN A N 1
ATOM 693 C CA . ASN A 1 88 ? -13.557 13.240 11.377 1.00 94.56 88 ASN A CA 1
ATOM 694 C C . ASN A 1 88 ? -13.663 11.824 11.978 1.00 94.56 88 ASN A C 1
ATOM 696 O O . ASN A 1 88 ? -14.529 11.539 12.803 1.00 94.56 88 ASN A O 1
ATOM 700 N N . LEU A 1 89 ? -12.816 10.924 11.477 1.00 96.25 89 LEU A N 1
ATOM 701 C CA . LEU A 1 89 ? -12.856 9.497 11.786 1.00 96.25 89 LEU A CA 1
ATOM 702 C C . LEU A 1 89 ? -12.270 9.210 13.173 1.00 96.25 89 LEU A C 1
ATOM 704 O O . LEU A 1 89 ? -11.159 9.645 13.470 1.00 96.25 89 LEU A O 1
ATOM 708 N N . ASP A 1 90 ? -12.968 8.403 13.974 1.00 95.81 90 ASP A N 1
ATOM 709 C CA . ASP A 1 90 ? -12.450 7.917 15.263 1.00 95.81 90 ASP A CA 1
ATOM 710 C C . ASP A 1 90 ? -11.512 6.708 15.097 1.00 95.81 90 ASP A C 1
ATOM 712 O O . ASP A 1 90 ? -10.541 6.547 15.834 1.00 95.81 90 ASP A O 1
ATOM 716 N N . VAL A 1 91 ? -11.814 5.832 14.131 1.00 95.62 91 VAL A N 1
ATOM 717 C CA . VAL A 1 91 ? -11.059 4.606 13.833 1.00 95.62 91 VAL A CA 1
ATOM 718 C C . VAL A 1 91 ? -11.002 4.403 12.322 1.00 95.62 91 VAL A C 1
ATOM 720 O O . VAL A 1 91 ? -12.015 4.526 11.633 1.00 95.62 91 VAL A O 1
ATOM 723 N N . VAL A 1 92 ? -9.826 4.033 11.812 1.00 96.25 92 VAL A N 1
ATOM 724 C CA . VAL A 1 92 ? -9.617 3.671 10.405 1.00 96.25 92 VAL A CA 1
ATOM 725 C C . VAL A 1 92 ? -9.230 2.202 10.321 1.00 96.25 92 VAL A C 1
ATOM 727 O O . VAL A 1 92 ? -8.214 1.787 10.875 1.00 96.25 92 VAL A O 1
ATOM 730 N N . VAL A 1 93 ? -10.032 1.413 9.607 1.00 96.38 93 VAL A N 1
ATOM 731 C CA . VAL A 1 93 ? -9.698 0.021 9.287 1.00 96.38 93 VAL A CA 1
ATOM 732 C C . VAL A 1 93 ? -9.009 -0.002 7.927 1.00 96.38 93 VAL A C 1
ATOM 734 O O . VAL A 1 93 ? -9.647 0.230 6.901 1.00 96.38 93 VAL A O 1
ATOM 737 N N . VAL A 1 94 ? -7.705 -0.273 7.921 1.00 95.56 94 VAL A N 1
ATOM 738 C CA . VAL A 1 94 ? -6.914 -0.413 6.692 1.00 95.56 94 VAL A CA 1
ATOM 739 C C . VAL A 1 94 ? -6.867 -1.884 6.296 1.00 95.56 94 VAL A C 1
ATOM 741 O O . VAL A 1 94 ? -6.426 -2.726 7.075 1.00 95.56 94 VAL A O 1
ATOM 744 N N . VAL A 1 95 ? -7.312 -2.191 5.077 1.00 96.00 95 VAL A N 1
ATOM 745 C CA . VAL A 1 95 ? -7.261 -3.542 4.505 1.00 96.00 95 VAL A CA 1
ATOM 746 C C . VAL A 1 95 ? -6.234 -3.549 3.380 1.00 96.00 95 VAL A C 1
ATOM 748 O O . VAL A 1 95 ? -6.392 -2.837 2.390 1.00 96.00 95 VAL A O 1
ATOM 751 N N . SER A 1 96 ? -5.183 -4.350 3.535 1.00 93.06 96 SER A N 1
ATOM 752 C CA . SER A 1 96 ? -4.111 -4.515 2.550 1.00 93.06 96 SER A CA 1
ATOM 753 C C . SER A 1 96 ? -3.560 -5.937 2.605 1.00 93.06 96 SER A C 1
ATOM 755 O O . SER A 1 96 ? -3.841 -6.684 3.543 1.00 93.06 96 SER A O 1
ATOM 757 N N . ASN A 1 97 ? -2.772 -6.313 1.602 1.00 92.88 97 ASN A N 1
ATOM 758 C CA . ASN A 1 97 ? -1.915 -7.485 1.692 1.00 92.88 97 ASN A CA 1
ATOM 759 C C . ASN A 1 97 ? -0.585 -7.126 2.370 1.00 92.88 97 ASN A C 1
ATOM 761 O O . ASN A 1 97 ? -0.129 -5.984 2.293 1.00 92.88 97 ASN A O 1
ATOM 765 N N . ASP A 1 98 ? 0.042 -8.129 2.974 1.00 90.88 98 ASP A N 1
ATOM 766 C CA . ASP A 1 98 ? 1.451 -8.080 3.354 1.00 90.88 98 ASP A CA 1
ATOM 767 C C . ASP A 1 98 ? 2.316 -8.341 2.109 1.00 90.88 98 ASP A C 1
ATOM 769 O O . ASP A 1 98 ? 1.987 -9.200 1.283 1.00 90.88 98 ASP A O 1
ATOM 773 N N . GLN A 1 99 ? 3.397 -7.581 1.938 1.00 88.38 99 GLN A N 1
ATOM 774 C CA . GLN A 1 99 ? 4.358 -7.754 0.841 1.00 88.38 99 GLN A CA 1
ATOM 775 C C . GLN A 1 99 ? 5.631 -8.478 1.324 1.00 88.38 99 GLN A C 1
ATOM 777 O O . GLN A 1 99 ? 6.732 -8.154 0.878 1.00 88.38 99 GLN A O 1
ATOM 782 N N . LEU A 1 100 ? 5.463 -9.486 2.200 1.00 88.31 100 LEU A N 1
ATOM 783 C CA . LEU A 1 100 ? 6.52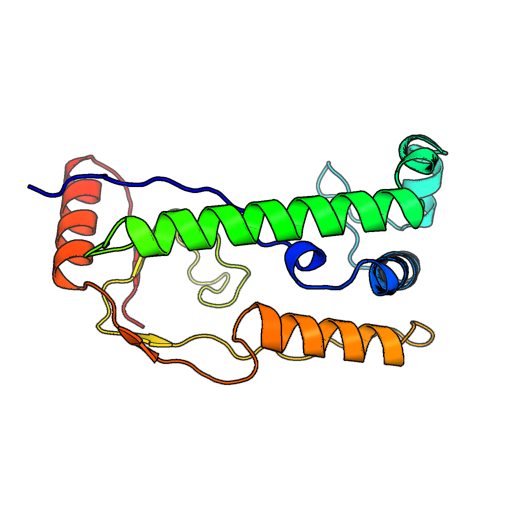8 -10.175 2.950 1.00 88.31 100 LEU A CA 1
ATOM 784 C C . LEU A 1 100 ? 7.295 -9.231 3.884 1.00 88.31 100 LEU A C 1
ATOM 786 O O . LEU A 1 100 ? 8.522 -9.299 3.983 1.00 88.31 100 LEU A O 1
ATOM 790 N N . GLU A 1 101 ? 6.572 -8.327 4.540 1.00 86.94 101 GLU A N 1
ATOM 791 C CA . GLU A 1 101 ? 7.145 -7.323 5.440 1.00 86.94 101 GLU A CA 1
ATOM 792 C C . GLU A 1 101 ? 6.938 -7.715 6.905 1.00 86.94 101 GLU A C 1
ATOM 794 O O . GLU A 1 101 ? 7.850 -7.579 7.720 1.00 86.94 101 GLU A O 1
ATOM 799 N N . LEU A 1 102 ? 5.754 -8.240 7.230 1.00 87.88 102 LEU A N 1
ATOM 800 C CA . LEU A 1 102 ? 5.362 -8.658 8.576 1.00 87.88 102 LEU A CA 1
ATOM 801 C C . LEU A 1 102 ? 5.309 -10.179 8.726 1.00 87.88 102 LEU A C 1
ATOM 803 O O . LEU A 1 102 ? 5.599 -10.704 9.803 1.00 87.88 102 LEU A O 1
ATOM 807 N N . PHE A 1 103 ? 4.932 -10.894 7.663 1.00 91.31 103 PHE A N 1
ATOM 808 C CA . PHE A 1 103 ? 4.748 -12.340 7.694 1.00 91.31 103 PHE A CA 1
ATOM 809 C C . PHE A 1 103 ? 5.804 -13.053 6.855 1.00 91.31 103 PHE A C 1
ATOM 811 O O . PHE A 1 103 ? 6.209 -12.608 5.782 1.00 91.31 103 PHE A O 1
ATOM 818 N N . THR A 1 104 ? 6.243 -14.209 7.345 1.00 91.81 104 THR A N 1
ATOM 819 C CA . THR A 1 104 ? 7.152 -15.099 6.620 1.00 91.81 104 THR A CA 1
ATOM 820 C C . THR A 1 104 ? 6.390 -16.322 6.125 1.00 91.81 104 THR A C 1
ATOM 822 O O . THR A 1 104 ? 5.263 -16.590 6.540 1.00 91.81 104 THR A O 1
ATOM 825 N N . TYR A 1 105 ? 7.018 -17.119 5.261 1.00 93.25 105 TYR A N 1
ATOM 826 C CA . TYR A 1 105 ? 6.436 -18.385 4.805 1.00 93.25 105 TYR A CA 1
ATOM 827 C C . TYR A 1 105 ? 6.189 -19.398 5.934 1.00 93.25 105 TYR A C 1
ATOM 829 O O . TYR A 1 105 ? 5.396 -20.317 5.745 1.00 93.25 105 TYR A O 1
ATOM 837 N N . ASP A 1 106 ? 6.816 -19.218 7.100 1.00 94.19 106 ASP A N 1
ATOM 838 C CA . ASP A 1 106 ? 6.585 -20.067 8.272 1.00 94.19 106 ASP A CA 1
ATOM 839 C C . ASP A 1 106 ? 5.243 -19.760 8.956 1.00 94.19 106 ASP A C 1
ATOM 841 O O . ASP A 1 106 ? 4.691 -20.615 9.648 1.00 94.19 106 ASP A O 1
ATOM 845 N N . ASN A 1 107 ? 4.708 -18.547 8.773 1.00 90.38 107 ASN A N 1
ATOM 846 C CA . ASN A 1 107 ? 3.427 -18.131 9.331 1.00 90.38 107 ASN A CA 1
ATOM 847 C C . ASN A 1 107 ? 2.776 -17.046 8.462 1.00 90.38 107 ASN A C 1
ATOM 849 O O . ASN A 1 107 ? 3.017 -15.855 8.657 1.00 90.38 107 ASN A O 1
ATOM 853 N N . MET A 1 108 ? 1.930 -17.481 7.527 1.00 93.06 108 MET A N 1
ATOM 854 C CA . MET A 1 108 ? 1.257 -16.623 6.552 1.00 93.06 108 MET A CA 1
ATOM 855 C C . MET A 1 108 ? -0.265 -16.811 6.642 1.00 93.06 108 MET A C 1
ATOM 857 O O . MET A 1 108 ? -0.833 -17.635 5.920 1.00 93.06 108 MET A O 1
ATOM 861 N N . PRO A 1 109 ? -0.943 -16.106 7.564 1.00 94.38 109 PRO A N 1
ATOM 862 C CA . PRO A 1 109 ? -2.387 -16.225 7.716 1.00 94.38 109 PRO A CA 1
ATOM 863 C C . PRO A 1 109 ? -3.119 -15.661 6.490 1.00 94.38 109 PRO A C 1
ATOM 865 O O . PRO A 1 109 ? -2.725 -14.638 5.935 1.00 94.38 109 PRO A O 1
ATOM 868 N N . ALA A 1 110 ? -4.232 -16.290 6.099 1.00 94.69 110 ALA A N 1
ATOM 869 C CA . ALA A 1 110 ? -5.089 -15.779 5.022 1.00 94.69 110 ALA A CA 1
ATOM 870 C C . ALA A 1 110 ? -5.776 -14.451 5.398 1.00 94.69 110 ALA A C 1
ATOM 872 O O . ALA A 1 110 ? -6.037 -13.613 4.537 1.00 94.69 110 ALA A O 1
ATOM 873 N N . LEU A 1 111 ? -6.055 -14.267 6.690 1.00 95.69 111 LEU A N 1
ATOM 874 C CA . LEU A 1 111 ? -6.586 -13.044 7.278 1.00 95.69 111 LEU A CA 1
ATOM 875 C C . LEU A 1 111 ? -5.907 -12.817 8.628 1.00 95.69 111 LEU A C 1
ATOM 877 O O . LEU A 1 111 ? -5.862 -13.728 9.454 1.00 95.69 111 LEU A O 1
ATOM 881 N N . SER A 1 112 ? -5.419 -11.601 8.869 1.00 96.00 112 SER A N 1
ATOM 882 C CA . SER A 1 112 ? -4.840 -11.211 10.154 1.00 96.00 112 SER A CA 1
ATOM 883 C C . SER A 1 112 ? -5.306 -9.823 10.571 1.00 96.00 112 SER A C 1
ATOM 885 O O . SER A 1 112 ? -5.396 -8.924 9.738 1.00 96.00 112 SER A O 1
ATOM 887 N N . ILE A 1 113 ? -5.561 -9.640 11.866 1.00 96.88 113 ILE A N 1
ATOM 888 C CA . ILE A 1 113 ? -5.918 -8.352 12.471 1.00 96.88 113 ILE A CA 1
ATOM 889 C C . ILE A 1 113 ? -4.835 -7.965 13.481 1.00 96.88 113 ILE A C 1
ATOM 891 O O . ILE A 1 113 ? -4.516 -8.730 14.396 1.00 96.88 113 ILE A O 1
ATOM 895 N N . LEU A 1 114 ? -4.280 -6.761 13.322 1.00 95.44 114 LEU A N 1
ATOM 896 C CA . LEU A 1 114 ? -3.389 -6.158 14.308 1.00 95.44 114 LEU A CA 1
ATOM 897 C C . LEU A 1 114 ? -4.205 -5.697 15.524 1.00 95.44 114 LEU A C 1
ATOM 899 O O . LEU A 1 114 ? -5.105 -4.873 15.385 1.00 95.44 114 LEU A O 1
ATOM 903 N N . TYR A 1 115 ? -3.869 -6.199 16.713 1.00 96.44 115 TYR A N 1
ATOM 904 C CA . TYR A 1 115 ? -4.499 -5.825 17.990 1.00 96.44 115 TYR A CA 1
ATOM 905 C C . TYR A 1 115 ? -3.490 -5.326 19.047 1.00 96.44 115 TYR A C 1
ATOM 907 O O . TYR A 1 115 ? -3.817 -5.240 20.239 1.00 96.44 115 TYR A O 1
ATOM 915 N N . GLY A 1 116 ? -2.254 -5.035 18.617 1.00 95.31 116 GLY A N 1
ATOM 916 C CA . GLY A 1 116 ? -1.245 -4.326 19.414 1.00 95.31 116 GLY A CA 1
ATOM 917 C C . GLY A 1 116 ? -1.690 -2.908 19.774 1.00 95.31 116 GLY A C 1
ATOM 918 O O . GLY A 1 116 ? -2.769 -2.493 19.382 1.00 95.31 116 GLY A O 1
ATOM 919 N N . GLU A 1 117 ? -0.901 -2.183 20.565 1.00 95.62 117 GLU A N 1
ATOM 920 C CA . GLU A 1 117 ? -1.208 -0.779 20.904 1.00 95.62 117 GLU A CA 1
ATOM 921 C C . GLU A 1 117 ? -0.701 0.182 19.824 1.00 95.62 117 GLU A C 1
ATOM 923 O O . GLU A 1 117 ? -1.358 1.177 19.514 1.00 95.62 117 GLU A O 1
ATOM 928 N N . GLU A 1 118 ? 0.403 -0.175 19.174 1.00 94.31 118 GLU A N 1
ATOM 929 C CA . GLU A 1 118 ? 1.032 0.600 18.113 1.00 94.31 118 GLU A CA 1
ATOM 930 C C . GLU A 1 118 ? 1.375 -0.300 16.921 1.00 94.31 118 GLU A C 1
ATOM 932 O O . GLU A 1 118 ? 1.649 -1.492 17.076 1.00 94.31 118 GLU A O 1
ATOM 937 N N . LEU A 1 119 ? 1.369 0.289 15.727 1.00 91.69 119 LEU A N 1
ATOM 938 C CA . LEU A 1 119 ? 1.987 -0.256 14.526 1.00 91.69 119 LEU A CA 1
ATOM 939 C C . LEU A 1 119 ? 3.326 0.452 14.318 1.00 91.69 119 LEU A C 1
ATOM 941 O O . LEU A 1 119 ? 3.361 1.679 14.224 1.00 91.69 119 LEU A O 1
ATOM 945 N N . LEU A 1 120 ? 4.401 -0.325 14.192 1.00 91.50 120 LEU A N 1
ATOM 946 C CA . LEU A 1 120 ? 5.69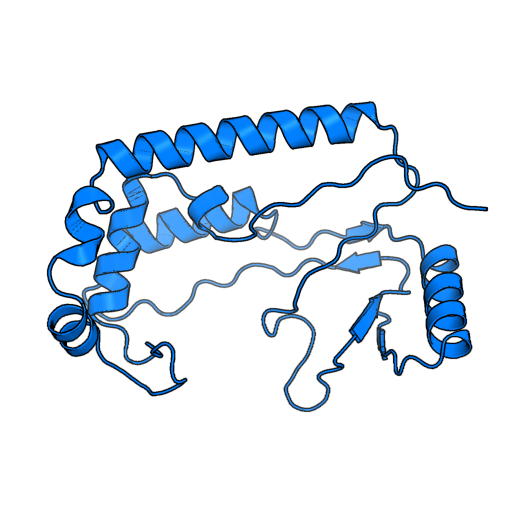9 0.174 13.753 1.00 91.50 120 LEU A CA 1
ATOM 947 C C . LEU A 1 120 ? 5.808 0.041 12.232 1.00 91.50 120 LEU A C 1
ATOM 949 O O . LEU A 1 120 ? 5.733 -1.071 11.707 1.00 91.50 120 LEU A O 1
ATOM 953 N N . THR A 1 121 ? 5.991 1.149 11.515 1.00 89.88 121 THR A N 1
ATOM 954 C CA . THR A 1 121 ? 6.202 1.092 10.061 1.00 89.88 121 THR A CA 1
ATOM 955 C C . THR A 1 121 ? 7.585 0.538 9.727 1.00 89.88 121 THR A C 1
ATOM 957 O O . THR A 1 121 ? 8.563 0.761 10.448 1.00 89.88 121 THR A O 1
ATOM 960 N N . GLY A 1 122 ? 7.683 -0.187 8.613 1.00 88.19 122 GLY A N 1
ATOM 961 C CA . GLY A 1 122 ? 8.966 -0.601 8.055 1.00 88.19 122 GLY A CA 1
ATOM 962 C C . GLY A 1 122 ? 9.735 0.576 7.451 1.00 88.19 122 GLY A C 1
ATOM 963 O O . GLY A 1 122 ? 9.149 1.566 7.016 1.00 88.19 122 GLY A O 1
ATOM 964 N N . VAL A 1 123 ? 11.060 0.440 7.378 1.00 90.50 123 VAL A N 1
ATOM 965 C CA . VAL A 1 123 ? 11.923 1.358 6.622 1.00 90.50 123 VAL A CA 1
ATOM 966 C C . VAL A 1 123 ? 12.254 0.713 5.290 1.00 90.50 123 VAL A C 1
ATOM 968 O O . VAL A 1 123 ? 12.774 -0.406 5.250 1.00 90.50 123 VAL A O 1
ATOM 971 N N . PHE A 1 124 ? 11.977 1.421 4.199 1.00 87.88 124 PHE A N 1
ATOM 972 C CA . PHE A 1 124 ? 12.241 0.910 2.864 1.00 87.88 124 PHE A CA 1
ATOM 973 C C . PHE A 1 124 ? 13.748 0.740 2.653 1.00 87.88 124 PHE A C 1
ATOM 975 O O . PHE A 1 124 ? 14.515 1.705 2.713 1.00 87.88 124 PHE A O 1
ATOM 982 N N . GLN A 1 125 ? 14.162 -0.490 2.353 1.00 83.88 125 GLN A N 1
ATOM 983 C CA . GLN A 1 125 ? 15.545 -0.816 2.026 1.00 83.88 125 GLN A CA 1
ATOM 984 C C . GLN A 1 125 ? 15.736 -0.832 0.502 1.00 83.88 125 GLN A C 1
ATOM 986 O O . GLN A 1 125 ? 14.995 -1.536 -0.194 1.00 83.88 125 GLN A O 1
ATOM 991 N N . PRO A 1 126 ? 16.726 -0.093 -0.035 1.00 80.19 126 PRO A N 1
ATOM 992 C CA . PRO A 1 126 ? 17.118 -0.195 -1.435 1.00 80.19 126 PRO A CA 1
ATOM 993 C C . PRO A 1 126 ? 17.368 -1.646 -1.845 1.00 80.19 126 PRO A C 1
ATOM 995 O O . PRO A 1 126 ? 17.996 -2.414 -1.115 1.00 80.19 126 PRO A O 1
ATOM 998 N N . ARG A 1 127 ? 16.899 -2.024 -3.035 1.00 80.06 127 ARG A N 1
ATOM 999 C CA . ARG A 1 127 ? 17.169 -3.351 -3.603 1.00 80.06 127 ARG A CA 1
ATOM 1000 C C . ARG A 1 127 ? 18.420 -3.302 -4.467 1.00 80.06 127 ARG A C 1
ATOM 1002 O O . ARG A 1 127 ? 18.752 -2.261 -5.017 1.00 80.06 127 ARG A O 1
ATOM 1009 N N . THR A 1 128 ? 19.104 -4.428 -4.640 1.00 82.62 128 THR A N 1
ATOM 1010 C CA . THR A 1 128 ? 20.213 -4.496 -5.599 1.00 82.62 128 THR A CA 1
ATOM 1011 C C . THR A 1 128 ? 19.698 -4.194 -7.005 1.00 82.62 128 THR A C 1
ATOM 1013 O O . THR A 1 128 ? 18.771 -4.845 -7.486 1.00 82.62 128 THR A O 1
ATOM 1016 N N . VAL A 1 129 ? 20.306 -3.207 -7.660 1.00 83.44 129 VAL A N 1
ATOM 1017 C CA . VAL A 1 129 ? 20.031 -2.870 -9.060 1.00 83.44 129 VAL A CA 1
ATOM 1018 C C . VAL A 1 129 ? 21.003 -3.663 -9.938 1.00 83.44 129 VAL A C 1
ATOM 1020 O O . VAL A 1 129 ? 22.205 -3.628 -9.666 1.00 83.44 129 VAL A O 1
ATOM 1023 N N . PRO A 1 130 ? 20.520 -4.405 -10.954 1.00 82.94 130 PRO A N 1
ATOM 1024 C CA . PRO A 1 130 ? 21.389 -5.138 -11.869 1.00 82.94 130 PRO A CA 1
ATOM 1025 C C . PRO A 1 130 ? 22.415 -4.228 -12.548 1.00 82.94 130 PRO A C 1
ATOM 1027 O O . PRO A 1 130 ? 22.134 -3.065 -12.844 1.00 82.94 130 PRO A O 1
ATOM 1030 N N . GLU A 1 131 ? 23.592 -4.773 -12.851 1.00 83.56 131 GLU A N 1
ATOM 1031 C CA . GLU A 1 131 ? 24.629 -4.034 -13.570 1.00 83.56 131 GLU A CA 1
ATOM 1032 C C . GLU A 1 131 ? 24.096 -3.496 -14.914 1.00 83.56 131 GLU A C 1
ATOM 1034 O O . GLU A 1 131 ? 23.413 -4.189 -15.674 1.00 83.56 131 GLU A O 1
ATOM 1039 N N . GLY A 1 132 ? 24.379 -2.222 -15.196 1.00 83.44 132 GLY A N 1
ATOM 1040 C CA . GLY A 1 132 ? 23.948 -1.544 -16.420 1.00 83.44 132 GLY A CA 1
ATOM 1041 C C . GLY A 1 132 ? 22.480 -1.099 -16.454 1.00 83.44 132 GLY A C 1
ATOM 1042 O O . GLY A 1 132 ? 22.030 -0.637 -17.506 1.00 83.44 132 GLY A O 1
ATOM 1043 N N . ALA A 1 133 ? 21.726 -1.237 -15.359 1.00 85.19 133 ALA A N 1
ATOM 1044 C CA . ALA A 1 133 ? 20.439 -0.565 -15.164 1.00 85.19 133 ALA A CA 1
ATOM 1045 C C . ALA A 1 133 ? 20.644 0.903 -14.708 1.00 85.19 133 ALA A C 1
ATOM 1047 O O . ALA A 1 133 ? 21.744 1.259 -14.274 1.00 85.19 133 ALA A O 1
ATOM 1048 N N . PRO A 1 134 ? 19.628 1.782 -14.826 1.00 87.81 134 PRO A N 1
ATOM 1049 C CA . PRO A 1 134 ? 19.788 3.213 -14.560 1.00 87.81 134 PRO A CA 1
ATOM 1050 C C . PRO A 1 134 ? 19.826 3.512 -13.058 1.00 87.81 134 PRO A C 1
ATOM 1052 O O . PRO A 1 134 ? 18.812 3.853 -12.450 1.00 87.81 134 PRO A O 1
ATOM 1055 N N . GLN A 1 135 ? 21.000 3.338 -12.454 1.00 89.69 135 GLN A N 1
ATOM 1056 C CA . GLN A 1 135 ? 21.183 3.399 -11.007 1.00 89.69 135 GLN A CA 1
ATOM 1057 C C . GLN A 1 135 ? 20.734 4.736 -10.400 1.00 89.69 135 GLN A C 1
ATOM 1059 O O . GLN A 1 135 ? 19.999 4.734 -9.420 1.00 89.69 135 GLN A O 1
ATOM 1064 N N . ASP A 1 136 ? 21.098 5.856 -11.020 1.00 93.31 136 ASP A N 1
ATOM 1065 C CA . ASP A 1 136 ? 20.726 7.208 -10.592 1.00 93.31 136 ASP A CA 1
ATOM 1066 C C . ASP A 1 136 ? 19.202 7.413 -10.537 1.00 93.31 136 ASP A C 1
ATOM 1068 O O . ASP A 1 136 ? 18.657 7.921 -9.556 1.00 93.31 136 ASP A O 1
ATOM 1072 N N . ARG A 1 137 ? 18.485 6.960 -11.571 1.00 94.44 137 ARG A N 1
ATOM 1073 C CA . ARG A 1 137 ? 17.020 7.039 -11.614 1.00 94.44 137 ARG A CA 1
ATOM 1074 C C . ARG A 1 137 ? 16.366 6.074 -10.633 1.00 94.44 137 ARG A C 1
ATOM 1076 O O . ARG A 1 137 ? 15.345 6.428 -10.053 1.00 94.44 137 ARG A O 1
ATOM 1083 N N . MET A 1 138 ? 16.936 4.889 -10.416 1.00 93.12 138 MET A N 1
ATOM 1084 C CA . MET A 1 138 ? 16.430 3.951 -9.406 1.00 93.12 138 MET A CA 1
ATOM 1085 C C . MET A 1 138 ? 16.615 4.489 -7.983 1.00 93.12 138 MET A C 1
ATOM 1087 O O . MET A 1 138 ? 15.708 4.359 -7.164 1.00 93.12 138 MET A O 1
ATOM 1091 N N . GLU A 1 139 ? 17.739 5.146 -7.702 1.00 93.56 139 GLU A N 1
ATOM 1092 C CA . GLU A 1 139 ? 17.973 5.835 -6.430 1.00 93.56 139 GLU A CA 1
ATOM 1093 C C . GLU A 1 139 ? 16.940 6.951 -6.210 1.00 93.56 139 GLU A C 1
ATOM 1095 O O . GLU A 1 139 ? 16.288 6.974 -5.162 1.00 93.56 139 GLU A O 1
ATOM 1100 N N . ALA A 1 140 ? 16.687 7.782 -7.229 1.00 95.25 140 ALA A N 1
ATOM 1101 C CA . ALA A 1 140 ? 15.652 8.817 -7.181 1.00 95.25 140 ALA A CA 1
ATOM 1102 C C . ALA A 1 140 ? 14.237 8.242 -6.973 1.00 95.25 140 ALA A C 1
ATOM 1104 O O . ALA A 1 140 ? 13.445 8.795 -6.208 1.00 95.25 140 ALA A O 1
ATOM 1105 N N . ILE A 1 141 ? 13.915 7.111 -7.613 1.00 95.12 141 ILE A N 1
ATOM 1106 C CA . ILE A 1 141 ? 12.657 6.383 -7.393 1.00 95.12 141 ILE A CA 1
ATOM 1107 C C . ILE A 1 141 ? 12.524 5.978 -5.924 1.00 95.12 141 ILE A C 1
ATOM 1109 O O . ILE A 1 141 ? 11.480 6.208 -5.314 1.00 95.12 141 ILE A O 1
ATOM 1113 N N . TRP A 1 142 ? 13.566 5.392 -5.334 1.00 94.25 142 TRP A N 1
ATOM 1114 C CA . TRP A 1 142 ? 13.516 4.955 -3.941 1.00 94.25 142 TRP A CA 1
ATOM 1115 C C . TRP A 1 142 ? 13.420 6.117 -2.957 1.00 94.25 142 TRP A C 1
ATOM 1117 O O . TRP A 1 142 ? 12.732 5.981 -1.948 1.00 94.25 142 TRP A O 1
ATOM 1127 N N . ASP A 1 143 ? 14.060 7.253 -3.239 1.00 94.44 143 ASP A N 1
ATOM 1128 C CA . ASP A 1 143 ? 13.877 8.479 -2.454 1.00 94.44 143 ASP A CA 1
ATOM 1129 C C . ASP A 1 143 ? 12.413 8.933 -2.462 1.00 94.44 143 ASP A C 1
ATOM 1131 O O . ASP A 1 143 ? 11.834 9.197 -1.404 1.00 94.44 143 ASP A O 1
ATOM 1135 N N . GLN A 1 144 ? 11.782 8.955 -3.639 1.00 95.56 144 GLN A N 1
ATOM 1136 C CA . GLN A 1 144 ? 10.371 9.325 -3.768 1.00 95.56 144 GLN A CA 1
ATOM 1137 C C . GLN A 1 144 ? 9.442 8.318 -3.082 1.00 95.56 144 GLN A C 1
ATOM 1139 O O . GLN A 1 144 ? 8.474 8.727 -2.444 1.00 95.56 144 GLN A O 1
ATOM 1144 N N . MET A 1 145 ? 9.743 7.018 -3.143 1.00 94.25 145 MET A N 1
ATOM 1145 C CA . MET A 1 145 ? 8.986 5.991 -2.418 1.00 94.25 145 MET A CA 1
ATOM 1146 C C . MET A 1 145 ? 9.127 6.136 -0.899 1.00 94.25 145 MET A C 1
ATOM 1148 O O . MET A 1 145 ? 8.119 6.102 -0.196 1.00 94.25 145 MET A O 1
ATOM 1152 N N . ARG A 1 146 ? 10.350 6.348 -0.385 1.00 94.00 146 ARG A N 1
ATOM 1153 C CA . ARG A 1 146 ? 10.596 6.589 1.047 1.00 94.00 146 ARG A CA 1
ATOM 1154 C C . ARG A 1 146 ? 9.766 7.758 1.561 1.00 94.00 146 ARG A C 1
ATOM 1156 O O . ARG A 1 146 ? 9.114 7.631 2.594 1.00 94.00 146 ARG A O 1
ATOM 1163 N N . ALA A 1 147 ? 9.772 8.872 0.834 1.00 93.44 147 ALA A N 1
ATOM 1164 C CA . ALA A 1 147 ? 8.995 10.047 1.200 1.00 93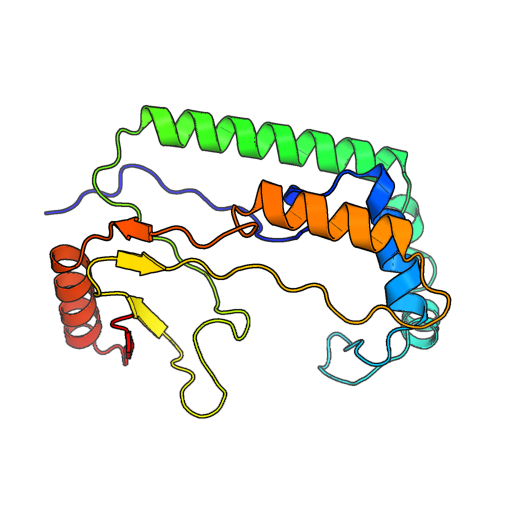.44 147 ALA A CA 1
ATOM 1165 C C . ALA A 1 147 ? 7.483 9.807 1.049 1.00 93.44 147 ALA A C 1
ATOM 1167 O O . ALA A 1 147 ? 6.715 10.084 1.967 1.00 93.44 147 ALA A O 1
ATOM 1168 N N . GLY A 1 148 ? 7.051 9.267 -0.093 1.00 92.25 148 GLY A N 1
ATOM 1169 C CA . GLY A 1 148 ? 5.641 9.097 -0.443 1.00 92.25 148 GLY A CA 1
ATOM 1170 C C . GLY A 1 148 ? 4.888 8.078 0.411 1.00 92.25 148 GLY A C 1
ATOM 1171 O O . GLY A 1 148 ? 3.681 8.227 0.591 1.00 92.25 148 GLY A O 1
ATOM 1172 N N . TYR A 1 149 ? 5.585 7.077 0.952 1.00 91.00 149 TYR A N 1
ATOM 1173 C CA . TYR A 1 149 ? 5.009 6.064 1.841 1.00 91.00 149 TYR A CA 1
ATOM 1174 C C . TYR A 1 149 ? 5.329 6.265 3.318 1.00 91.00 149 TYR A C 1
ATOM 1176 O O . TYR A 1 149 ? 4.946 5.423 4.123 1.00 91.00 149 TYR A O 1
ATOM 1184 N N . ALA A 1 150 ? 6.020 7.351 3.682 1.00 91.94 150 ALA A N 1
ATOM 1185 C CA . ALA A 1 150 ? 6.546 7.531 5.035 1.00 91.94 150 ALA A CA 1
ATOM 1186 C C . ALA A 1 150 ? 7.347 6.292 5.495 1.00 91.94 150 ALA A C 1
ATOM 1188 O O . ALA A 1 150 ? 7.129 5.730 6.560 1.00 91.94 150 ALA A O 1
ATOM 1189 N N . MET A 1 151 ? 8.260 5.832 4.637 1.00 91.94 151 MET A N 1
ATOM 1190 C CA . MET A 1 151 ? 9.152 4.693 4.893 1.00 91.94 151 MET A CA 1
ATOM 1191 C C . MET A 1 151 ? 10.627 5.118 4.899 1.00 91.94 151 MET A C 1
ATOM 1193 O O . MET A 1 151 ? 11.517 4.303 4.653 1.00 91.94 151 MET A O 1
ATOM 1197 N N . GLY A 1 152 ? 10.899 6.410 5.113 1.00 92.50 152 GLY A N 1
ATOM 1198 C CA . GLY A 1 152 ? 12.255 6.931 5.313 1.00 92.50 152 GLY A CA 1
ATOM 1199 C C . GLY A 1 152 ? 12.807 6.645 6.712 1.00 92.50 152 GLY A C 1
ATOM 1200 O O . GLY A 1 152 ? 14.019 6.541 6.882 1.00 92.50 152 GLY A O 1
ATOM 1201 N N . GLU A 1 153 ? 11.922 6.473 7.690 1.00 94.06 153 GLU A N 1
ATOM 1202 C CA . GLU A 1 153 ? 12.232 6.126 9.073 1.00 94.06 153 GLU A CA 1
ATOM 1203 C C . GLU A 1 153 ? 11.084 5.309 9.682 1.00 94.06 153 GLU A C 1
ATOM 1205 O O . GLU A 1 153 ? 10.044 5.103 9.053 1.00 94.06 153 GLU A O 1
ATOM 1210 N N . HIS A 1 154 ? 11.294 4.804 10.895 1.00 93.81 154 HIS A N 1
ATOM 1211 C CA . HIS A 1 154 ? 10.249 4.112 11.634 1.00 93.81 154 HIS A CA 1
ATOM 1212 C C . HIS A 1 154 ? 9.255 5.116 12.214 1.00 93.81 154 HIS A C 1
ATOM 1214 O O . HIS A 1 154 ? 9.640 6.045 12.923 1.00 93.81 154 HIS A O 1
ATOM 1220 N N . HIS A 1 155 ? 7.969 4.873 11.990 1.00 93.31 155 HIS A N 1
ATOM 1221 C CA . HIS A 1 155 ? 6.888 5.617 12.614 1.00 93.31 155 HIS A CA 1
ATOM 1222 C C . HIS A 1 155 ? 6.085 4.703 13.533 1.00 93.31 155 HIS A C 1
ATOM 1224 O O . HIS A 1 155 ? 5.798 3.556 13.193 1.00 93.31 155 HIS A O 1
ATOM 1230 N N . HIS A 1 156 ? 5.706 5.243 14.688 1.00 93.56 156 HIS A N 1
ATOM 1231 C CA . HIS A 1 156 ? 4.785 4.612 15.621 1.00 93.56 156 HIS A CA 1
ATOM 1232 C C . HIS A 1 156 ? 3.392 5.179 15.375 1.00 93.56 156 HIS A C 1
ATOM 1234 O O . HIS A 1 156 ? 3.150 6.371 15.577 1.00 93.56 156 HIS A O 1
ATOM 1240 N N . VAL A 1 157 ? 2.482 4.332 14.910 1.00 92.75 157 VAL A N 1
ATOM 1241 C CA . VAL A 1 157 ? 1.091 4.705 14.661 1.00 92.75 157 VAL A CA 1
ATOM 1242 C C . VAL A 1 157 ? 0.232 4.076 15.743 1.00 92.75 157 VAL A C 1
ATOM 1244 O O . VAL A 1 157 ? 0.165 2.852 15.848 1.00 92.75 157 VAL A O 1
ATOM 1247 N N . ALA A 1 158 ? -0.432 4.905 16.549 1.00 95.38 158 ALA A N 1
ATOM 1248 C CA . ALA A 1 158 ? -1.387 4.424 17.538 1.00 95.38 158 ALA A CA 1
ATOM 1249 C C . ALA A 1 158 ? -2.522 3.656 16.849 1.00 95.38 158 ALA A C 1
ATOM 1251 O O . ALA A 1 158 ? -3.021 4.054 15.795 1.00 95.38 158 ALA A O 1
ATOM 1252 N N . THR A 1 159 ? -2.939 2.557 17.460 1.00 96.06 159 THR A N 1
ATOM 1253 C CA . THR A 1 159 ? -4.001 1.695 16.933 1.00 96.06 159 THR A CA 1
ATOM 1254 C C . THR A 1 159 ? -5.207 1.677 17.876 1.00 96.06 159 THR A C 1
ATOM 1256 O O . THR A 1 159 ? -5.210 2.318 18.927 1.00 96.06 159 THR A O 1
ATOM 1259 N N . ALA A 1 160 ? -6.254 0.932 17.511 1.00 96.50 160 ALA A N 1
ATOM 1260 C CA . ALA A 1 160 ? -7.460 0.756 18.317 1.00 96.50 160 ALA A CA 1
ATOM 1261 C C . ALA A 1 160 ? -7.567 -0.692 18.851 1.00 96.50 160 ALA A C 1
ATOM 1263 O O . ALA A 1 160 ? -8.419 -1.453 18.382 1.00 96.50 160 ALA A O 1
ATOM 1264 N N . PRO A 1 161 ? -6.741 -1.110 19.835 1.00 96.62 161 PRO A N 1
ATOM 1265 C CA . PRO A 1 161 ? -6.655 -2.506 20.279 1.00 96.62 161 PRO A CA 1
ATOM 1266 C C . PRO A 1 161 ? -7.977 -3.066 20.811 1.00 96.62 161 PRO A C 1
ATOM 1268 O O . PRO A 1 161 ? -8.272 -4.241 20.608 1.00 96.62 161 PRO A O 1
ATOM 1271 N N . GLY A 1 162 ? -8.782 -2.242 21.492 1.00 96.06 162 GLY A N 1
ATOM 1272 C CA . GLY A 1 162 ? -10.108 -2.649 21.967 1.00 96.06 162 GLY A CA 1
ATOM 1273 C C . GLY A 1 162 ? -11.031 -3.023 20.806 1.00 96.06 162 GLY A C 1
ATOM 1274 O O . GLY A 1 162 ? -11.563 -4.128 20.773 1.00 96.06 162 GLY A O 1
ATOM 1275 N N . PHE A 1 163 ? -11.124 -2.144 19.806 1.00 97.00 163 PHE A N 1
ATOM 1276 C CA . PHE A 1 163 ? -11.926 -2.377 18.606 1.00 97.00 163 PHE A CA 1
ATOM 1277 C C . PHE A 1 163 ? -11.410 -3.567 17.783 1.00 97.00 163 PHE A C 1
ATOM 1279 O O . PHE A 1 163 ? -12.196 -4.386 17.316 1.00 97.00 163 PHE A O 1
ATOM 1286 N N . ALA A 1 164 ? -10.089 -3.717 17.652 1.00 97.38 164 ALA A N 1
ATOM 1287 C CA . ALA A 1 164 ? -9.476 -4.843 16.950 1.00 97.38 164 ALA A CA 1
ATOM 1288 C C . ALA A 1 164 ? -9.794 -6.199 17.605 1.00 97.38 164 ALA A C 1
ATOM 1290 O O . ALA A 1 164 ? -10.055 -7.173 16.900 1.00 97.38 164 ALA A O 1
ATOM 1291 N N . ARG A 1 165 ? -9.809 -6.271 18.944 1.00 97.25 165 ARG A N 1
ATOM 1292 C CA . ARG A 1 165 ? -10.198 -7.489 19.678 1.00 97.25 165 ARG A CA 1
ATOM 1293 C C . ARG A 1 165 ? -11.673 -7.818 19.491 1.00 97.25 165 ARG A C 1
ATOM 1295 O O . ARG A 1 165 ? -11.987 -8.970 19.218 1.00 97.25 165 ARG A O 1
ATOM 1302 N N . GLU A 1 166 ? -12.551 -6.818 19.558 1.00 97.00 166 GLU A N 1
ATOM 1303 C CA . GLU A 1 166 ? -13.972 -7.017 19.254 1.00 97.00 166 GLU A CA 1
ATOM 1304 C C . GLU A 1 166 ? -14.166 -7.539 17.822 1.00 97.00 166 GLU A C 1
ATOM 1306 O O . GLU A 1 166 ? -14.945 -8.465 17.609 1.00 97.00 166 GLU A O 1
ATOM 1311 N N . LEU A 1 167 ? -13.430 -7.010 16.836 1.00 96.50 167 LEU A N 1
ATOM 1312 C CA . LEU A 1 167 ? -13.463 -7.535 15.468 1.00 96.50 167 LEU A CA 1
ATOM 1313 C C . LEU A 1 167 ? -12.982 -8.988 15.396 1.00 96.50 167 LEU A C 1
ATOM 1315 O O . LEU A 1 167 ? -13.665 -9.807 14.790 1.00 96.50 167 LEU A O 1
ATOM 1319 N N . LEU A 1 168 ? -11.854 -9.329 16.024 1.00 97.50 168 LEU A N 1
ATOM 1320 C CA . LEU A 1 168 ? -11.356 -10.709 16.079 1.00 97.50 168 LEU A CA 1
ATOM 1321 C C . LEU A 1 168 ? -12.416 -11.671 16.633 1.00 97.50 168 LEU A C 1
ATOM 1323 O O . LEU A 1 168 ? -12.719 -12.677 15.993 1.00 97.50 168 LEU A O 1
ATOM 1327 N N . GLU A 1 169 ? -13.020 -11.336 17.775 1.00 97.31 169 GLU A N 1
ATOM 1328 C CA . GLU A 1 169 ? -14.092 -12.128 18.388 1.00 97.31 169 GLU A CA 1
ATOM 1329 C C . GLU A 1 169 ? -15.286 -12.289 17.440 1.00 97.31 169 GLU A C 1
ATOM 1331 O O . GLU A 1 169 ? -15.793 -13.395 17.267 1.00 97.31 169 GLU A O 1
ATOM 1336 N N . ARG A 1 170 ? -15.698 -11.218 16.750 1.00 97.00 170 ARG A N 1
ATOM 1337 C CA . ARG A 1 170 ? -16.809 -11.281 15.790 1.00 97.00 170 ARG A CA 1
ATOM 1338 C C . ARG A 1 170 ? -16.507 -12.123 14.562 1.00 97.00 170 ARG A C 1
ATOM 1340 O O . ARG A 1 170 ? -17.392 -12.844 14.112 1.00 97.00 170 ARG A O 1
ATOM 1347 N N . PHE A 1 171 ? -15.293 -12.067 14.025 1.00 97.44 171 PHE A N 1
ATOM 1348 C CA . PHE A 1 171 ? -14.900 -12.935 12.915 1.00 97.44 171 PHE A CA 1
ATOM 1349 C C . PHE A 1 171 ? -14.933 -14.410 13.334 1.00 97.44 171 PHE A C 1
ATOM 1351 O O . PHE A 1 171 ? -15.468 -15.235 12.593 1.00 97.44 171 PHE A O 1
ATOM 1358 N N . ILE A 1 172 ? -14.463 -14.724 14.545 1.00 97.81 172 ILE A N 1
ATOM 1359 C CA . ILE A 1 172 ? -14.532 -16.077 15.114 1.00 97.81 172 ILE A CA 1
ATOM 1360 C C . ILE A 1 172 ? -15.991 -16.516 15.310 1.00 97.81 172 ILE A C 1
ATOM 1362 O O . ILE A 1 172 ? -16.357 -17.604 14.867 1.00 97.81 172 ILE A O 1
ATOM 1366 N N . ASP A 1 173 ? -16.846 -15.669 15.896 1.00 98.25 173 ASP A N 1
ATOM 1367 C CA . ASP A 1 173 ? -18.286 -15.939 16.063 1.00 98.25 173 ASP A CA 1
ATOM 1368 C C . ASP A 1 173 ? -18.982 -16.219 14.717 1.00 98.25 173 ASP A C 1
ATOM 1370 O O . ASP A 1 173 ? -19.919 -17.014 14.639 1.00 98.25 173 ASP A O 1
ATOM 1374 N N . MET A 1 174 ? -18.525 -15.562 13.645 1.00 98.00 174 MET A N 1
ATOM 1375 C CA . MET A 1 174 ? -19.016 -15.746 12.276 1.00 98.00 174 MET A CA 1
ATOM 1376 C C . MET A 1 174 ? -18.421 -16.976 11.569 1.00 98.00 174 MET A C 1
ATOM 1378 O O . MET A 1 174 ? -18.811 -17.266 10.437 1.00 98.00 174 MET A O 1
ATOM 1382 N N . GLY A 1 175 ? -17.508 -17.708 12.215 1.00 97.75 175 GLY A N 1
ATOM 1383 C CA . GLY A 1 175 ? -16.886 -18.920 11.683 1.00 97.75 175 GLY A CA 1
ATOM 1384 C C . GLY A 1 175 ? -15.695 -18.678 10.753 1.00 97.75 175 GLY A C 1
ATOM 1385 O O . GLY A 1 175 ? -15.366 -19.563 9.968 1.00 97.75 175 GLY A O 1
ATOM 1386 N N . PHE A 1 176 ? -15.064 -17.500 10.804 1.00 97.81 176 PHE A N 1
ATOM 1387 C CA . PHE A 1 176 ? -13.811 -17.244 10.091 1.00 97.81 176 PHE A CA 1
ATOM 1388 C C . PHE A 1 176 ? -12.605 -17.692 10.917 1.00 97.81 176 PHE A C 1
ATOM 1390 O O . PHE A 1 176 ? -12.470 -17.332 12.087 1.00 97.81 176 PHE A O 1
ATOM 1397 N N . ASP A 1 177 ? -11.671 -18.384 10.266 1.00 96.56 177 ASP A N 1
ATOM 1398 C CA . ASP A 1 177 ? -10.324 -18.588 10.791 1.00 96.56 177 ASP A CA 1
ATOM 1399 C C . ASP A 1 177 ? -9.516 -17.293 10.605 1.00 96.56 177 ASP A C 1
ATOM 1401 O O . ASP A 1 177 ? -9.214 -16.888 9.479 1.00 96.56 177 ASP A O 1
ATOM 1405 N N . VAL A 1 178 ? -9.185 -16.617 11.706 1.00 96.75 178 VAL A N 1
ATOM 1406 C CA . VAL A 1 178 ? -8.490 -15.321 11.694 1.00 96.75 178 VAL A CA 1
ATOM 1407 C C . VAL A 1 178 ? -7.253 -15.338 12.591 1.00 96.75 178 VAL A C 1
ATOM 1409 O O . VAL A 1 178 ? -7.289 -15.806 13.728 1.00 96.75 178 VAL A O 1
ATOM 1412 N N . GLY A 1 179 ? -6.142 -14.810 12.076 1.00 94.94 179 GLY A N 1
ATOM 1413 C CA . GLY A 1 179 ? -4.923 -14.576 12.841 1.00 94.94 179 GLY A CA 1
ATOM 1414 C C . GLY A 1 179 ? -5.007 -13.292 13.670 1.00 94.94 179 GLY A C 1
ATOM 1415 O O . GLY A 1 179 ? -5.434 -12.245 13.185 1.00 94.94 179 GLY A O 1
ATOM 1416 N N . GLY A 1 180 ? -4.563 -13.353 14.923 1.00 93.56 180 GLY A N 1
ATOM 1417 C CA . GLY A 1 180 ? -4.297 -12.163 15.728 1.00 93.56 180 GLY A CA 1
ATOM 1418 C C . GLY A 1 180 ? -2.811 -11.829 15.688 1.00 93.56 180 GLY A C 1
ATOM 1419 O O . GLY A 1 180 ? -1.991 -12.659 16.078 1.00 93.56 180 GLY A O 1
ATOM 1420 N N . HIS A 1 181 ? -2.460 -10.611 15.280 1.00 88.19 181 HIS A N 1
ATOM 1421 C CA . HIS A 1 181 ? -1.087 -10.117 15.330 1.00 88.19 181 HIS A CA 1
ATOM 1422 C C . HIS A 1 181 ? -0.949 -9.031 16.403 1.00 88.19 181 HIS A C 1
ATOM 1424 O O . HIS A 1 181 ? -1.699 -8.056 16.429 1.00 88.19 181 HIS A O 1
ATOM 1430 N N . ARG A 1 182 ? 0.018 -9.201 17.302 1.00 85.38 182 ARG A N 1
ATOM 1431 C CA . ARG A 1 182 ? 0.440 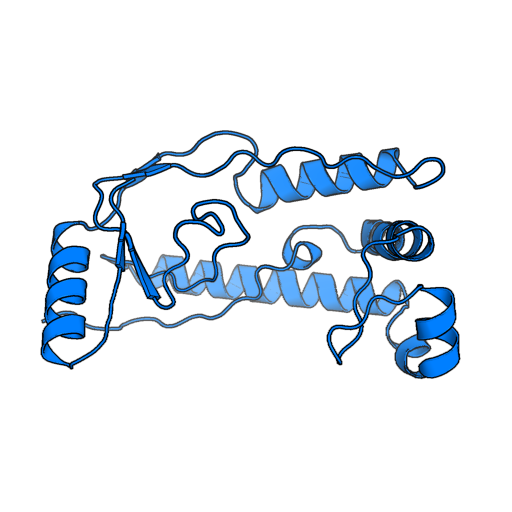-8.189 18.268 1.00 85.38 182 ARG A CA 1
ATOM 1432 C C . ARG A 1 182 ? 1.889 -7.874 17.922 1.00 85.38 182 ARG A C 1
ATOM 1434 O O . ARG A 1 182 ? 2.741 -8.712 18.203 1.00 85.38 182 ARG A O 1
ATOM 1441 N N . ALA A 1 183 ? 2.097 -6.761 17.220 1.00 68.75 183 ALA A N 1
ATOM 1442 C CA . ALA A 1 183 ? 3.427 -6.248 16.903 1.00 68.75 183 ALA A CA 1
ATOM 1443 C C . ALA A 1 183 ? 4.255 -6.036 18.180 1.00 68.75 183 ALA A C 1
ATOM 1445 O O . ALA A 1 183 ? 3.638 -5.723 19.232 1.00 68.75 183 ALA A O 1
#

pLDDT: mean 92.96, std 4.37, range [68.75, 98.25]

Sequence (183 aa):
MAEVVLSQALAHSPMMVVEDSLWGAYRELDFRSELLIDTTGARVTYQKLAEQNGDKFEHMARPEVWQEQFATARKAVARLAGDFDKANLDVVVVVSNDQLELFTYDNMPALSILYGEELLTGVFQPRTVPEGAPQDRMEAIWDQMRAGYAMGEHHHVATAPGFARELLERFIDMGFDVGGHRA

Foldseek 3Di:
DDDDQDDDDDDPDLLLQDALVLPVLVVLQQQVDQPDADPVRDGDHPVRVCVVCPCVCVVCPDSVNSNVVNVVSPVVVVVVVVVVVVSPDPADDDDDDDPCPPDDPVDDDPAEFELAQWDKDAADDQDDGDPPRPVVSSVVSVVSVCVVVVRNDIDIHGHDNVVSVVVVVVCVVVVDDYHYDHD

Secondary structure (DSSP, 8-state):
-------------GGGTS-GGGTHHHHHHHTT-S--B-TTS-B--HHHHHHHHTTTTTTTSSHHHHHHHHHHHHHHHHHHHHHHHHT--S---------SSS-BTTB--SSEEE-SSEEEPPPPPPPPPPTTS-HHHHHHHHHHHHHHTT-SS--EEE--HHHHHHHHHHHHHTT---EEE--

Radius of gyration: 20.03 Å; chains: 1; bounding box: 47×36×52 Å